Protein AF-A0A3D3ZUZ1-F1 (afdb_monomer_lite)

Foldseek 3Di:
DDDPPPDPPPPVLVVLQVVLVVLQVVVCQQCPHPHPDHDDPPDDDDPRVVVVVVSLLVSVVSCVVSVHDDPVVSVCVNPPPDPDDDPPPPPPPPPDPD

Sequence (98 aa):
MATNKNIPSNNPLLKRHKKVGKELQALLISLGYGTLFPPSKSSLSGKALARWELRKTRIVQQALELGMKVPQELVDQVNPPLEPNPPTNYVDDGKAPF

pLDDT: mean 77.05, std 13.99, range [43.16, 93.44]

Secondary structure (DSSP, 8-state):
-----------HHHHHHHHHHHHHHHHHHHHTTT-SSPPP-TT--THHHHHHHHHHHHHHHHHHHTT----HHHHHHHSPPPPP--------------

Radius of gyration: 23.3 Å; chains: 1; bounding box: 36×77×59 Å

Structure (mmCIF, N/CA/C/O backbone):
data_AF-A0A3D3ZUZ1-F1
#
_entry.id   AF-A0A3D3ZUZ1-F1
#
loop_
_atom_site.group_PDB
_atom_site.id
_atom_site.type_symbol
_atom_site.label_atom_id
_atom_site.label_alt_id
_atom_site.label_comp_id
_atom_site.label_asym_id
_atom_site.label_entity_id
_atom_site.label_seq_id
_atom_site.pdbx_PDB_ins_code
_atom_site.Cartn_x
_atom_site.Cartn_y
_atom_site.Cartn_z
_atom_site.occupancy
_atom_site.B_iso_or_equiv
_atom_site.auth_seq_id
_atom_site.auth_comp_id
_atom_site.auth_asym_id
_atom_site.auth_atom_id
_atom_site.pdbx_PDB_model_num
ATOM 1 N N . MET A 1 1 ? 10.596 -16.233 -38.266 1.00 43.16 1 MET A N 1
ATOM 2 C CA . MET A 1 1 ? 11.487 -16.213 -37.084 1.00 43.16 1 MET A CA 1
ATOM 3 C C . MET A 1 1 ? 10.709 -15.658 -35.898 1.00 43.16 1 MET A C 1
ATOM 5 O O . MET A 1 1 ? 10.352 -14.488 -35.919 1.00 43.16 1 MET A O 1
ATOM 9 N N . ALA A 1 2 ? 10.356 -16.495 -34.920 1.00 51.59 2 ALA A N 1
ATOM 10 C CA . ALA A 1 2 ? 9.637 -16.055 -33.726 1.00 51.59 2 ALA A CA 1
ATOM 11 C C . ALA A 1 2 ? 10.633 -15.412 -32.750 1.00 51.59 2 ALA A C 1
ATOM 13 O O . ALA A 1 2 ? 11.491 -16.096 -32.195 1.00 51.59 2 ALA A O 1
ATOM 14 N N . THR A 1 3 ? 10.559 -14.095 -32.560 1.00 56.75 3 THR A N 1
ATOM 15 C CA . THR A 1 3 ? 11.348 -13.419 -31.529 1.00 56.75 3 THR A CA 1
ATOM 16 C C . THR A 1 3 ? 10.772 -13.795 -30.169 1.00 56.75 3 THR A C 1
ATOM 18 O O . THR A 1 3 ? 9.626 -13.493 -29.842 1.00 56.75 3 THR A O 1
ATOM 21 N N . ASN A 1 4 ? 11.555 -14.532 -29.388 1.00 55.56 4 ASN A N 1
ATOM 22 C CA . ASN A 1 4 ? 11.184 -14.991 -28.060 1.00 55.56 4 ASN A CA 1
ATOM 23 C C . ASN A 1 4 ? 11.125 -13.768 -27.119 1.00 55.56 4 ASN A C 1
ATOM 25 O O . ASN A 1 4 ? 12.142 -13.317 -26.599 1.00 55.56 4 ASN A O 1
ATOM 29 N N . LYS A 1 5 ? 9.937 -13.165 -26.960 1.00 59.34 5 LYS A N 1
ATOM 30 C CA . LYS A 1 5 ? 9.706 -11.892 -26.236 1.00 59.34 5 LYS A CA 1
ATOM 31 C C . LYS A 1 5 ? 9.812 -12.003 -24.706 1.00 59.34 5 LYS A C 1
ATOM 33 O O . LYS A 1 5 ? 9.330 -11.127 -23.995 1.00 59.34 5 LYS A O 1
ATOM 38 N N . ASN A 1 6 ? 10.411 -13.070 -24.184 1.00 60.03 6 ASN A N 1
ATOM 39 C CA . ASN A 1 6 ? 10.434 -13.364 -22.753 1.00 60.03 6 ASN A CA 1
ATOM 40 C C . ASN A 1 6 ? 11.853 -13.328 -22.176 1.00 60.03 6 ASN A C 1
ATOM 42 O O . ASN A 1 6 ? 12.235 -14.187 -21.391 1.00 60.03 6 ASN A O 1
ATOM 46 N N . ILE A 1 7 ? 12.654 -12.339 -22.582 1.00 60.75 7 ILE A N 1
ATOM 47 C CA . ILE A 1 7 ? 13.917 -12.042 -21.904 1.00 60.75 7 ILE A CA 1
ATOM 48 C C . ILE A 1 7 ? 13.555 -11.188 -20.683 1.00 60.75 7 ILE A C 1
ATOM 50 O O . ILE A 1 7 ? 13.160 -10.027 -20.850 1.00 60.75 7 ILE A O 1
ATOM 54 N N . PRO A 1 8 ? 13.627 -11.723 -19.450 1.00 62.25 8 PRO A N 1
ATOM 55 C CA . PRO A 1 8 ? 13.399 -10.910 -18.273 1.00 62.25 8 PRO A CA 1
ATOM 56 C C . PRO A 1 8 ? 14.485 -9.838 -18.232 1.00 62.25 8 PRO A C 1
ATOM 58 O O . PRO A 1 8 ? 15.668 -10.133 -18.088 1.00 62.25 8 PRO A O 1
ATOM 61 N N . SER A 1 9 ? 14.073 -8.579 -18.367 1.00 60.44 9 SER A N 1
ATOM 62 C CA . SER A 1 9 ? 14.947 -7.436 -18.127 1.00 60.44 9 SER A CA 1
ATOM 63 C C . SER A 1 9 ? 15.674 -7.628 -16.789 1.00 60.44 9 SER A C 1
ATOM 65 O O . SER A 1 9 ? 15.041 -7.717 -15.732 1.00 60.44 9 SER A O 1
ATOM 67 N N . ASN A 1 10 ? 17.008 -7.717 -16.826 1.00 73.25 10 ASN A N 1
ATOM 68 C CA . ASN A 1 10 ? 17.826 -7.815 -15.617 1.00 73.25 10 ASN A CA 1
ATOM 69 C C . ASN A 1 10 ? 17.958 -6.461 -14.896 1.00 73.25 10 ASN A C 1
ATOM 71 O O . ASN A 1 10 ? 18.690 -6.351 -13.919 1.00 73.25 10 ASN A O 1
ATOM 75 N N . ASN A 1 11 ? 17.249 -5.425 -15.353 1.00 82.94 11 ASN A N 1
ATOM 76 C CA . ASN A 1 11 ? 17.317 -4.116 -14.732 1.00 82.94 11 ASN A CA 1
ATOM 77 C C . ASN A 1 11 ? 16.684 -4.175 -13.321 1.00 82.94 11 ASN A C 1
ATOM 79 O O . ASN A 1 11 ? 15.486 -4.468 -13.192 1.00 82.94 11 ASN A O 1
ATOM 83 N N . PRO A 1 12 ? 17.459 -3.892 -12.259 1.00 84.50 12 PRO A N 1
ATOM 84 C CA . PRO A 1 12 ? 16.980 -3.970 -10.882 1.00 84.50 12 PRO A CA 1
ATOM 85 C C . PRO A 1 12 ? 15.827 -2.996 -10.603 1.00 84.50 12 PRO A C 1
ATOM 87 O O . PRO A 1 12 ? 14.910 -3.341 -9.855 1.00 84.50 12 PRO A O 1
ATOM 90 N N . LEU A 1 13 ? 15.802 -1.828 -11.254 1.00 85.81 13 LEU A N 1
ATOM 91 C CA . LEU A 1 13 ? 14.718 -0.852 -11.112 1.00 85.81 13 LEU A CA 1
ATOM 92 C C . LEU A 1 13 ? 13.411 -1.374 -11.709 1.00 85.81 13 LEU A C 1
ATOM 94 O O . LEU A 1 13 ? 12.367 -1.276 -11.072 1.00 85.81 13 LEU A O 1
ATOM 98 N N . LEU A 1 14 ? 13.461 -2.013 -12.882 1.00 84.44 14 LEU A N 1
ATOM 99 C CA . LEU A 1 14 ? 12.273 -2.620 -13.493 1.00 84.44 14 LEU A CA 1
ATOM 100 C C . LEU A 1 14 ? 11.736 -3.788 -12.655 1.00 84.44 14 LEU A C 1
ATOM 102 O O . LEU A 1 14 ? 10.520 -3.953 -12.530 1.00 84.44 14 LEU A O 1
ATOM 106 N N . LYS A 1 15 ? 12.622 -4.579 -12.037 1.00 86.69 15 LYS A N 1
ATOM 107 C CA . LYS A 1 15 ? 12.230 -5.631 -11.086 1.00 86.69 15 LYS A CA 1
ATOM 108 C C . LYS A 1 15 ? 11.547 -5.038 -9.849 1.00 86.69 15 LYS A C 1
ATOM 110 O O . LYS A 1 15 ? 10.476 -5.516 -9.469 1.00 86.69 15 LYS A O 1
ATOM 115 N N . ARG A 1 16 ? 12.114 -3.974 -9.263 1.00 88.81 16 ARG A N 1
ATOM 116 C CA . ARG A 1 16 ? 11.520 -3.245 -8.127 1.00 88.81 16 ARG A CA 1
ATOM 117 C C . ARG A 1 16 ? 10.156 -2.662 -8.499 1.00 88.81 16 ARG A C 1
ATOM 119 O O . ARG A 1 16 ? 9.193 -2.900 -7.779 1.00 88.81 16 ARG A O 1
ATOM 126 N N . HIS A 1 17 ? 10.050 -2.005 -9.652 1.00 90.75 17 HIS A N 1
ATOM 127 C CA . HIS A 1 17 ? 8.806 -1.424 -10.155 1.00 90.75 17 HIS A CA 1
ATOM 128 C C . HIS A 1 17 ? 7.703 -2.476 -10.314 1.00 90.75 17 HIS A C 1
ATOM 130 O O . HIS A 1 17 ? 6.597 -2.304 -9.812 1.00 90.75 17 HIS A O 1
ATOM 136 N N . LYS A 1 18 ? 7.996 -3.618 -10.948 1.00 90.25 18 LYS A N 1
ATOM 137 C CA . LYS A 1 18 ? 7.015 -4.708 -11.082 1.00 90.25 18 LYS A CA 1
ATOM 138 C C . LYS A 1 18 ? 6.597 -5.290 -9.731 1.00 90.25 18 LYS A C 1
ATOM 140 O O . LYS A 1 18 ? 5.428 -5.622 -9.554 1.00 90.25 18 LYS A O 1
ATOM 145 N N . LYS A 1 19 ? 7.534 -5.432 -8.789 1.00 92.44 19 LYS A N 1
ATOM 146 C CA . LYS A 1 19 ? 7.247 -5.951 -7.446 1.00 92.44 19 LYS A CA 1
ATOM 147 C C . LYS A 1 19 ? 6.333 -5.005 -6.667 1.00 92.44 19 LYS A C 1
ATOM 149 O O . LYS A 1 19 ? 5.285 -5.441 -6.204 1.00 92.44 19 LYS A O 1
ATOM 154 N N . VAL A 1 20 ? 6.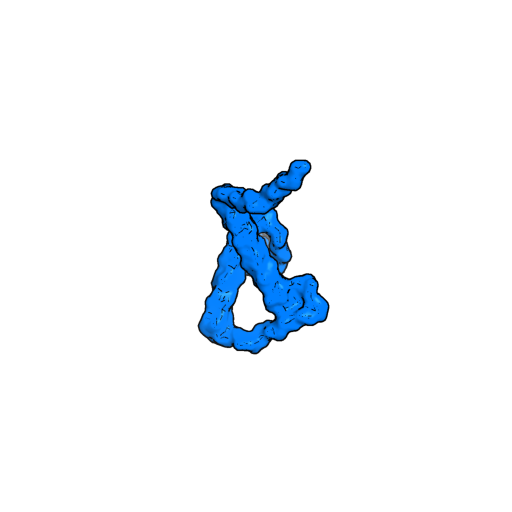704 -3.728 -6.572 1.00 92.81 20 VAL A N 1
ATOM 155 C CA . VAL A 1 20 ? 5.907 -2.713 -5.868 1.00 92.81 20 VAL A CA 1
ATOM 156 C C . VAL A 1 20 ? 4.541 -2.551 -6.532 1.00 92.81 20 VAL A C 1
ATOM 158 O O . VAL A 1 20 ? 3.539 -2.519 -5.830 1.00 92.81 20 VAL A O 1
ATOM 161 N N . GLY A 1 21 ? 4.468 -2.584 -7.867 1.00 91.69 21 GLY A N 1
ATOM 162 C CA . GLY A 1 21 ? 3.195 -2.533 -8.589 1.00 91.69 21 GLY A CA 1
ATOM 163 C C . GLY A 1 21 ? 2.253 -3.687 -8.230 1.00 91.69 21 GLY A C 1
ATOM 16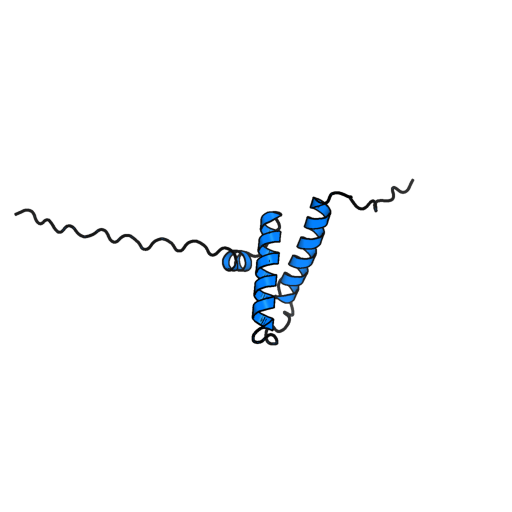4 O O . GLY A 1 21 ? 1.068 -3.462 -8.005 1.00 91.69 21 GLY A O 1
ATOM 165 N N . LYS A 1 22 ? 2.774 -4.915 -8.093 1.00 93.44 22 LYS A N 1
ATOM 166 C CA . LYS A 1 22 ? 1.980 -6.064 -7.621 1.00 93.44 22 LYS A CA 1
ATOM 167 C C . LYS A 1 22 ? 1.526 -5.903 -6.168 1.00 93.44 22 LYS A C 1
ATOM 169 O O . LYS A 1 22 ? 0.384 -6.227 -5.856 1.00 93.44 22 LYS A O 1
ATOM 174 N N . GLU A 1 23 ? 2.405 -5.423 -5.286 1.00 92.81 23 GLU A N 1
ATOM 175 C CA . GLU A 1 23 ? 2.066 -5.180 -3.876 1.00 92.81 23 GLU A CA 1
ATOM 176 C C . GLU A 1 23 ? 0.984 -4.098 -3.736 1.00 92.81 23 GLU A C 1
ATOM 178 O O . GLU A 1 23 ? 0.022 -4.293 -2.994 1.00 92.81 23 GLU A O 1
ATOM 183 N N . LEU A 1 24 ? 1.100 -3.005 -4.495 1.00 92.94 24 LEU A N 1
ATOM 184 C CA . LEU A 1 24 ? 0.113 -1.930 -4.538 1.00 92.94 24 LEU A CA 1
ATOM 185 C C . LEU A 1 24 ? -1.224 -2.423 -5.095 1.00 92.94 24 LEU A C 1
ATOM 187 O O . LEU A 1 24 ? -2.262 -2.170 -4.497 1.00 92.94 24 LEU A O 1
ATOM 191 N N . GLN A 1 25 ? -1.217 -3.164 -6.203 1.00 91.00 25 GLN A N 1
ATOM 192 C CA . GLN A 1 25 ? -2.446 -3.703 -6.784 1.00 91.00 25 GLN A CA 1
ATOM 193 C C . GLN A 1 25 ? -3.180 -4.619 -5.797 1.00 91.00 25 GLN A C 1
ATOM 195 O O . GLN A 1 25 ? -4.390 -4.492 -5.621 1.00 91.00 25 GLN A O 1
ATOM 200 N N . ALA A 1 26 ? -2.454 -5.510 -5.116 1.00 89.81 26 ALA A N 1
ATOM 201 C CA . ALA A 1 26 ? -3.039 -6.378 -4.099 1.00 89.81 26 ALA A CA 1
ATOM 202 C C . ALA A 1 26 ? -3.623 -5.574 -2.924 1.00 89.81 26 ALA A C 1
ATOM 204 O O . ALA A 1 26 ? -4.722 -5.881 -2.460 1.00 89.81 26 ALA A O 1
ATOM 205 N N . LEU A 1 27 ? -2.921 -4.526 -2.475 1.00 90.00 27 LEU A N 1
ATOM 206 C CA . LEU A 1 27 ? -3.408 -3.611 -1.443 1.00 90.00 27 LEU A CA 1
ATOM 207 C C . LEU A 1 27 ? -4.722 -2.941 -1.871 1.00 90.00 27 LEU A C 1
ATOM 209 O O . LEU A 1 27 ? -5.700 -2.986 -1.129 1.00 90.00 27 LEU A O 1
ATOM 213 N N . LEU A 1 28 ? -4.768 -2.377 -3.076 1.00 89.06 28 LEU A N 1
ATOM 214 C CA . LEU A 1 28 ? -5.954 -1.709 -3.610 1.00 89.06 28 LEU A CA 1
ATOM 215 C C . LEU A 1 28 ? -7.161 -2.651 -3.700 1.00 89.06 28 LEU A C 1
ATOM 217 O O . LEU A 1 28 ? -8.246 -2.294 -3.244 1.00 89.06 28 LEU A O 1
ATOM 221 N N . ILE A 1 29 ? -6.958 -3.876 -4.189 1.00 87.12 29 ILE A N 1
ATOM 222 C CA . ILE A 1 29 ? -8.008 -4.904 -4.238 1.00 87.12 29 ILE A CA 1
ATOM 223 C C . ILE A 1 29 ? -8.508 -5.228 -2.824 1.00 87.12 29 ILE A C 1
ATOM 225 O O . ILE A 1 29 ? -9.714 -5.258 -2.590 1.00 87.12 29 ILE A O 1
ATOM 229 N N . SER A 1 30 ? -7.596 -5.413 -1.861 1.00 84.94 30 SER A N 1
ATOM 230 C CA . SER A 1 30 ? -7.962 -5.689 -0.462 1.00 84.94 30 SER A CA 1
ATOM 231 C C . SER A 1 30 ? -8.710 -4.544 0.223 1.00 84.94 30 SER A C 1
ATOM 233 O O . SER A 1 30 ? -9.414 -4.767 1.201 1.00 84.94 30 SER A O 1
ATOM 235 N N . LEU A 1 31 ? -8.571 -3.320 -0.284 1.00 84.69 31 LEU A N 1
ATOM 236 C CA . LEU A 1 31 ? -9.296 -2.146 0.197 1.00 84.69 31 LEU A CA 1
ATOM 237 C C . LEU A 1 31 ? -10.655 -1.966 -0.490 1.00 84.69 31 LEU A C 1
ATOM 239 O O . LEU A 1 31 ? -11.469 -1.177 -0.007 1.00 84.69 31 LEU A O 1
ATOM 243 N N . GLY A 1 32 ? -10.902 -2.705 -1.575 1.00 85.44 32 GLY A N 1
ATOM 244 C CA . GLY A 1 32 ? -12.124 -2.630 -2.365 1.00 85.44 32 GLY A CA 1
ATOM 245 C C . GLY A 1 32 ? -12.044 -1.710 -3.586 1.00 85.44 32 GLY A C 1
ATOM 246 O O . GLY A 1 32 ? -13.060 -1.501 -4.241 1.00 85.44 32 GLY A O 1
ATOM 247 N N . TYR A 1 33 ? -10.872 -1.171 -3.937 1.00 84.69 33 TYR A N 1
ATOM 248 C CA . TYR A 1 33 ? -10.748 -0.348 -5.142 1.00 84.69 33 TYR A CA 1
ATOM 249 C C . TYR A 1 33 ? -10.893 -1.214 -6.401 1.00 84.69 33 TYR A C 1
ATOM 251 O O . TYR A 1 33 ? -10.201 -2.220 -6.563 1.00 84.69 33 TYR A O 1
ATOM 259 N N . GLY A 1 34 ? -11.781 -0.800 -7.310 1.00 79.38 34 GLY A N 1
ATOM 260 C CA . GLY A 1 34 ? -11.992 -1.461 -8.603 1.00 79.38 34 GLY A CA 1
ATOM 261 C C . GLY A 1 34 ? -12.767 -2.783 -8.544 1.00 79.38 34 GLY A C 1
ATOM 262 O O . GLY A 1 34 ? -12.813 -3.488 -9.548 1.00 79.38 34 GLY A O 1
ATOM 263 N N . THR A 1 35 ? -13.379 -3.125 -7.405 1.00 79.88 35 THR A N 1
ATOM 264 C CA . THR A 1 35 ? -14.293 -4.273 -7.271 1.00 79.88 35 THR A CA 1
ATOM 265 C C . THR A 1 35 ? -15.710 -3.798 -6.948 1.00 79.88 35 THR A C 1
ATOM 267 O O . THR A 1 35 ? -15.893 -2.863 -6.174 1.00 79.88 35 THR A O 1
ATOM 270 N N . LEU A 1 36 ? -16.718 -4.462 -7.523 1.00 77.94 36 LEU A N 1
ATOM 271 C CA . LEU A 1 36 ? -18.134 -4.258 -7.175 1.00 77.94 36 LEU A CA 1
ATOM 272 C C . LEU A 1 36 ? -18.489 -4.853 -5.803 1.00 77.94 36 LEU A C 1
ATOM 274 O O . LEU A 1 36 ? -19.490 -4.475 -5.202 1.00 77.94 36 LEU A O 1
ATOM 278 N N . PHE A 1 37 ? -17.659 -5.773 -5.307 1.00 77.44 37 PHE A N 1
ATOM 279 C CA . PHE A 1 37 ? -17.843 -6.468 -4.038 1.00 77.44 37 PHE A CA 1
ATOM 280 C C . PHE A 1 37 ? -16.587 -6.266 -3.187 1.00 77.44 37 PHE A C 1
ATOM 282 O O . PHE A 1 37 ? -15.619 -7.025 -3.322 1.00 77.44 37 PHE A O 1
ATOM 289 N N . PRO A 1 38 ? -16.533 -5.203 -2.367 1.00 72.25 38 PRO A N 1
ATOM 290 C CA . PRO A 1 38 ? -15.379 -4.953 -1.522 1.00 72.25 38 PRO A CA 1
ATOM 291 C C . PRO A 1 38 ? -15.254 -6.060 -0.463 1.00 72.25 38 PRO A C 1
ATOM 293 O O . PRO A 1 38 ? -16.260 -6.461 0.131 1.00 72.25 38 PRO A O 1
ATOM 296 N N . PRO A 1 39 ? -14.038 -6.568 -0.198 1.00 70.69 39 PRO A N 1
ATOM 297 C CA . PRO A 1 39 ? -13.834 -7.514 0.889 1.00 70.69 39 PRO A CA 1
ATOM 298 C C . PRO A 1 39 ? -14.174 -6.842 2.228 1.00 70.69 39 PRO A C 1
ATOM 300 O O . PRO A 1 39 ? -13.828 -5.683 2.466 1.00 70.69 39 PRO A O 1
ATOM 303 N N . SER A 1 40 ? -14.871 -7.568 3.107 1.00 64.38 40 SER A N 1
ATOM 304 C CA . SER A 1 40 ? -15.256 -7.050 4.422 1.00 64.38 40 SER A CA 1
ATOM 305 C C . SER A 1 40 ? -14.013 -6.671 5.236 1.00 64.38 40 SER A C 1
ATOM 307 O O . SER A 1 40 ? -13.149 -7.508 5.501 1.00 64.38 40 SER A O 1
ATOM 309 N N . LYS A 1 41 ? -13.921 -5.399 5.641 1.00 60.12 41 LYS A N 1
ATOM 310 C CA . LYS A 1 41 ? -12.756 -4.820 6.338 1.00 60.12 41 LYS A CA 1
ATOM 311 C C . LYS A 1 41 ? -12.627 -5.257 7.809 1.00 60.12 41 LYS A C 1
ATOM 313 O O . LYS A 1 41 ? -11.682 -4.862 8.482 1.00 60.12 41 LYS A O 1
ATOM 318 N N . SER A 1 42 ? -13.557 -6.053 8.337 1.00 55.53 42 SER A N 1
ATOM 319 C CA . SER A 1 42 ? -13.823 -6.120 9.782 1.00 55.53 42 SER A CA 1
ATOM 320 C C . SER A 1 42 ? -13.092 -7.207 10.586 1.00 55.53 42 SER A C 1
ATOM 322 O O . SER A 1 42 ? -13.405 -7.390 11.757 1.00 55.53 42 SER A O 1
ATOM 324 N N . SER A 1 43 ? -12.107 -7.924 10.031 1.00 61.97 43 SER A N 1
ATOM 325 C CA . SER A 1 43 ? -11.508 -9.074 10.742 1.00 61.97 43 SER A CA 1
ATOM 326 C C . SER A 1 43 ? -10.187 -8.796 11.481 1.00 61.97 43 SER A C 1
ATOM 328 O O . SER A 1 43 ? -9.729 -9.662 12.230 1.00 61.97 43 SER A O 1
ATOM 330 N N . LEU A 1 44 ? -9.526 -7.652 11.276 1.00 69.81 44 LEU A N 1
ATOM 331 C CA . LEU A 1 44 ? -8.198 -7.399 11.853 1.00 69.81 44 LEU A CA 1
ATOM 332 C C . LEU A 1 44 ? -8.303 -6.565 13.134 1.00 69.81 44 LEU A C 1
ATOM 334 O O . LEU A 1 44 ? -8.672 -5.397 13.088 1.00 69.81 44 LEU A O 1
ATOM 338 N N . SER A 1 45 ? -7.928 -7.153 14.273 1.00 78.19 45 SER A N 1
ATOM 339 C CA . SER A 1 45 ? -7.909 -6.479 15.579 1.00 78.19 45 SER A CA 1
ATOM 340 C C . SER A 1 45 ? -6.506 -6.457 16.206 1.00 78.19 45 SER A C 1
ATOM 342 O O . SER A 1 45 ? -5.663 -7.330 15.961 1.00 78.19 45 SER A O 1
ATOM 344 N N . GLY A 1 46 ? -6.242 -5.422 17.007 1.00 82.19 46 GLY A N 1
ATOM 345 C CA . GLY A 1 46 ? -5.036 -5.271 17.823 1.00 82.19 46 GLY A CA 1
ATOM 346 C C . GLY A 1 46 ? -3.733 -5.220 17.017 1.00 82.19 46 GLY A C 1
ATOM 347 O O . GLY A 1 46 ? -3.584 -4.458 16.063 1.00 82.19 46 GLY A O 1
ATOM 348 N N . LYS A 1 47 ? -2.757 -6.057 17.393 1.00 83.75 47 LYS A N 1
ATOM 349 C CA . LYS A 1 47 ? -1.410 -6.078 16.782 1.00 83.75 47 LYS A CA 1
ATOM 350 C C . LYS A 1 47 ? -1.425 -6.418 15.287 1.00 83.75 47 LYS A C 1
ATOM 352 O O . LYS A 1 47 ? -0.506 -6.038 14.563 1.00 83.75 47 LYS A O 1
ATOM 357 N N . ALA A 1 48 ? -2.431 -7.158 14.821 1.00 83.06 48 ALA A N 1
ATOM 358 C CA . ALA A 1 48 ? -2.557 -7.505 13.409 1.00 83.06 48 ALA A CA 1
ATOM 359 C C . ALA A 1 48 ? -2.919 -6.279 12.559 1.00 83.06 48 ALA A C 1
ATOM 361 O O . ALA A 1 48 ? -2.336 -6.099 11.492 1.00 83.06 48 ALA A O 1
ATOM 362 N N . LEU A 1 49 ? -3.792 -5.411 13.080 1.00 83.50 49 LEU A N 1
ATOM 363 C CA . LEU A 1 49 ? -4.158 -4.150 12.441 1.00 83.50 49 LEU A CA 1
ATOM 364 C C . LEU A 1 49 ? -2.950 -3.211 12.348 1.00 83.50 49 LEU A C 1
ATOM 366 O O . LEU A 1 49 ? -2.629 -2.740 11.265 1.00 83.50 49 LEU A O 1
ATOM 370 N N . ALA A 1 50 ? -2.203 -3.035 13.443 1.00 84.75 50 ALA A N 1
ATOM 371 C CA . ALA A 1 50 ? -1.013 -2.178 13.452 1.00 84.75 50 ALA A CA 1
ATOM 372 C C . ALA A 1 50 ? 0.053 -2.622 12.428 1.00 84.75 50 ALA A C 1
ATOM 374 O O . ALA A 1 50 ? 0.624 -1.803 11.710 1.00 84.75 50 ALA A O 1
ATOM 375 N N . ARG A 1 51 ? 0.302 -3.935 12.307 1.00 87.00 51 ARG A N 1
ATOM 376 C CA . ARG A 1 51 ? 1.222 -4.473 11.286 1.00 87.00 51 ARG A CA 1
ATOM 377 C C . ARG A 1 51 ? 0.712 -4.253 9.867 1.00 87.00 51 ARG A C 1
ATOM 379 O O . ARG A 1 51 ? 1.509 -4.025 8.958 1.00 87.00 51 ARG A O 1
ATOM 386 N N . TRP A 1 52 ? -0.596 -4.367 9.672 1.00 86.62 52 TRP A N 1
ATOM 387 C CA . TRP A 1 52 ? -1.219 -4.140 8.378 1.00 86.62 52 TRP A CA 1
ATOM 388 C C . TRP A 1 52 ? -1.124 -2.667 7.963 1.00 86.62 52 TRP A C 1
ATOM 390 O O . TRP A 1 52 ? -0.705 -2.391 6.841 1.00 86.62 52 TRP A O 1
ATOM 400 N N . GLU A 1 53 ? -1.384 -1.739 8.885 1.00 87.00 53 GLU A N 1
ATOM 401 C CA . GLU A 1 53 ? -1.219 -0.294 8.688 1.00 87.00 53 GLU A CA 1
ATOM 402 C C . GLU A 1 53 ? 0.221 0.069 8.301 1.00 87.00 53 GLU A C 1
ATOM 404 O O . GLU A 1 53 ? 0.448 0.695 7.268 1.00 87.00 53 GLU A O 1
ATOM 409 N N . LEU A 1 54 ? 1.222 -0.433 9.037 1.00 89.19 54 LEU A N 1
ATOM 410 C CA . LEU A 1 54 ? 2.636 -0.224 8.693 1.00 89.19 54 LEU A CA 1
ATOM 411 C C . LEU A 1 54 ? 2.977 -0.738 7.288 1.00 89.19 54 LEU A C 1
ATOM 413 O O . LEU A 1 54 ? 3.707 -0.092 6.531 1.00 89.19 54 LEU A O 1
ATOM 417 N N . ARG A 1 55 ? 2.443 -1.909 6.918 1.00 89.62 55 ARG A N 1
ATOM 418 C CA . ARG A 1 55 ? 2.647 -2.482 5.584 1.00 89.62 55 ARG A CA 1
ATOM 419 C C . ARG A 1 55 ? 1.994 -1.623 4.501 1.00 89.62 55 ARG A C 1
ATOM 421 O O . ARG A 1 55 ? 2.625 -1.414 3.465 1.00 89.62 55 ARG A O 1
ATOM 428 N N . LYS A 1 56 ? 0.771 -1.136 4.732 1.00 90.62 56 LYS A N 1
ATOM 429 C CA . LYS A 1 56 ? 0.045 -0.228 3.833 1.00 90.62 56 LYS A CA 1
ATOM 430 C C . LYS A 1 56 ? 0.873 1.031 3.574 1.00 90.62 56 LYS A C 1
ATOM 432 O O . LYS A 1 56 ? 1.194 1.303 2.419 1.00 90.62 56 LYS A O 1
ATOM 437 N N . THR A 1 57 ? 1.310 1.715 4.632 1.00 90.75 57 THR A N 1
ATOM 438 C CA . THR A 1 57 ? 2.136 2.930 4.549 1.00 90.75 57 THR A CA 1
ATOM 439 C C . THR A 1 57 ? 3.417 2.694 3.754 1.00 90.75 57 THR A C 1
ATOM 441 O O . THR A 1 57 ? 3.710 3.438 2.821 1.00 90.75 57 THR A O 1
ATOM 444 N N . ARG A 1 58 ? 4.143 1.602 4.039 1.00 92.94 58 ARG A N 1
ATOM 445 C CA . ARG A 1 58 ? 5.377 1.254 3.316 1.00 92.94 58 ARG A CA 1
ATOM 446 C C . ARG A 1 58 ? 5.147 1.077 1.813 1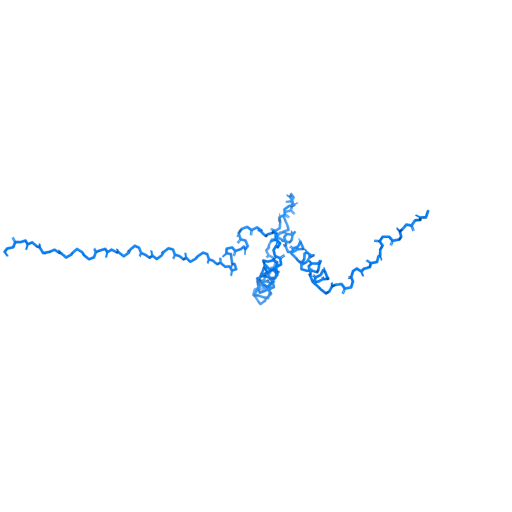.00 92.94 58 ARG A C 1
ATOM 448 O O . ARG A 1 58 ? 5.948 1.545 1.010 1.00 92.94 58 ARG A O 1
ATOM 455 N N . ILE A 1 59 ? 4.089 0.361 1.428 1.00 92.06 59 ILE A N 1
ATOM 456 C CA . ILE A 1 59 ? 3.777 0.099 0.013 1.00 92.06 59 ILE A CA 1
ATOM 457 C C . ILE A 1 59 ? 3.422 1.404 -0.702 1.00 92.06 59 ILE A C 1
ATOM 459 O O . ILE A 1 59 ? 3.909 1.639 -1.805 1.00 92.06 59 ILE A O 1
ATOM 463 N N . VAL A 1 60 ? 2.616 2.257 -0.067 1.00 91.94 60 VAL A N 1
ATOM 464 C CA . VAL A 1 60 ? 2.221 3.557 -0.623 1.00 91.94 60 VAL A CA 1
ATOM 465 C C . VAL A 1 60 ? 3.438 4.464 -0.816 1.00 91.94 60 VAL A C 1
ATOM 467 O O . VAL A 1 60 ? 3.615 4.991 -1.909 1.00 91.94 60 VAL A O 1
ATOM 470 N N . GLN A 1 61 ? 4.330 4.574 0.174 1.00 91.38 61 GLN A N 1
ATOM 471 C CA . GLN A 1 61 ? 5.574 5.347 0.038 1.00 91.38 61 GLN A CA 1
ATOM 472 C C . GLN A 1 61 ? 6.430 4.849 -1.133 1.00 91.38 61 GLN A C 1
ATOM 474 O O . GLN A 1 61 ? 6.829 5.632 -1.990 1.00 91.38 61 GLN A O 1
ATOM 479 N N . GLN A 1 62 ? 6.646 3.534 -1.233 1.00 91.56 62 GLN A N 1
ATOM 480 C CA . GLN A 1 62 ? 7.428 2.948 -2.327 1.00 91.56 62 GLN A CA 1
ATOM 481 C C . GLN A 1 62 ? 6.782 3.154 -3.702 1.00 91.56 62 GLN A C 1
ATOM 483 O O . GLN A 1 62 ? 7.490 3.278 -4.700 1.00 91.56 62 GLN A O 1
ATOM 488 N N . ALA A 1 63 ? 5.452 3.154 -3.773 1.00 91.69 63 ALA A N 1
ATOM 489 C CA . ALA A 1 63 ? 4.720 3.430 -5.001 1.00 91.69 63 ALA A CA 1
ATOM 490 C C . ALA A 1 63 ? 4.867 4.898 -5.429 1.00 91.69 63 ALA A C 1
ATOM 492 O O . ALA A 1 63 ? 5.100 5.157 -6.610 1.00 91.69 63 ALA A O 1
ATOM 493 N N . LEU A 1 64 ? 4.796 5.832 -4.474 1.00 90.56 64 LEU A N 1
ATOM 494 C CA . LEU A 1 64 ? 5.009 7.263 -4.706 1.00 90.56 64 LEU A CA 1
ATOM 495 C C . LEU A 1 64 ? 6.441 7.558 -5.170 1.00 90.56 64 LEU A C 1
ATOM 497 O O . LEU A 1 64 ? 6.617 8.241 -6.175 1.00 90.56 64 LEU A O 1
ATOM 501 N N . GLU A 1 65 ? 7.454 6.973 -4.521 1.00 90.06 65 GLU A N 1
ATOM 502 C CA . GLU A 1 65 ? 8.866 7.080 -4.938 1.00 90.06 65 GLU A CA 1
ATOM 503 C C . GLU A 1 65 ? 9.094 6.637 -6.391 1.00 90.06 65 GLU A C 1
ATOM 505 O O . GLU A 1 65 ? 9.964 7.158 -7.084 1.00 90.06 65 GLU A O 1
ATOM 510 N N . LEU A 1 66 ? 8.329 5.645 -6.850 1.00 90.38 66 LEU A N 1
ATOM 511 C CA . LEU A 1 66 ? 8.432 5.083 -8.196 1.00 90.38 66 LEU A CA 1
ATOM 512 C C . LEU A 1 66 ? 7.502 5.768 -9.210 1.00 90.38 66 LEU A C 1
ATOM 514 O O . LEU A 1 66 ? 7.432 5.315 -10.352 1.00 90.38 66 LEU A O 1
ATOM 518 N N . GLY A 1 67 ? 6.790 6.829 -8.815 1.00 86.75 67 GLY A N 1
ATOM 519 C CA . GLY A 1 67 ? 5.886 7.580 -9.689 1.00 86.75 67 GLY A CA 1
ATOM 520 C C . GLY A 1 67 ? 4.634 6.803 -10.112 1.00 86.75 67 GLY A C 1
ATOM 521 O O . GLY A 1 67 ? 4.071 7.064 -11.176 1.00 86.75 67 GLY A O 1
ATOM 522 N N . MET A 1 68 ? 4.200 5.816 -9.322 1.00 90.19 68 MET A N 1
ATOM 523 C CA . MET A 1 68 ? 2.981 5.057 -9.611 1.00 90.19 68 MET A CA 1
ATOM 524 C C . MET A 1 68 ? 1.728 5.856 -9.245 1.00 90.19 68 MET A C 1
ATOM 526 O O . MET A 1 68 ? 1.721 6.648 -8.306 1.00 90.19 68 MET A O 1
ATOM 530 N N . LYS A 1 69 ? 0.625 5.594 -9.954 1.00 87.38 69 LYS A N 1
ATOM 531 C CA . LYS A 1 69 ? -0.683 6.172 -9.624 1.00 87.38 69 LYS A CA 1
ATOM 532 C C . LYS A 1 69 ? -1.244 5.505 -8.366 1.00 87.38 69 LYS A C 1
ATOM 534 O O . LYS A 1 69 ? -1.528 4.308 -8.381 1.00 87.38 69 LYS A O 1
ATOM 539 N N . VAL A 1 70 ? -1.424 6.286 -7.306 1.00 88.88 70 VAL A N 1
ATOM 540 C CA . VAL A 1 70 ? -2.016 5.870 -6.027 1.00 88.88 70 VAL A CA 1
ATOM 541 C C . VAL A 1 70 ? -3.265 6.729 -5.770 1.00 88.88 70 VAL A C 1
ATOM 543 O O . VAL A 1 70 ? -3.227 7.920 -6.074 1.00 88.88 70 VAL A O 1
ATOM 546 N N . PRO A 1 71 ? -4.376 6.173 -5.248 1.00 88.81 71 PRO A N 1
ATOM 547 C CA . PRO A 1 71 ? -5.537 6.964 -4.835 1.00 88.81 71 PRO A CA 1
ATOM 548 C C . PRO A 1 71 ? -5.169 8.054 -3.826 1.00 88.81 71 PRO A C 1
ATOM 550 O O . PRO A 1 71 ? -4.446 7.775 -2.869 1.00 88.81 71 PRO A O 1
ATOM 553 N N . GLN A 1 72 ? -5.712 9.260 -4.009 1.00 84.56 72 GLN A N 1
ATOM 554 C CA . GLN A 1 72 ? -5.384 10.427 -3.182 1.00 84.56 72 GLN A CA 1
ATOM 555 C C . GLN A 1 72 ? -5.633 10.177 -1.687 1.00 84.56 72 GLN A C 1
ATOM 557 O O . GLN A 1 72 ? -4.782 10.495 -0.870 1.00 84.56 72 GLN A O 1
ATOM 562 N N . GLU A 1 73 ? -6.712 9.473 -1.337 1.00 85.56 73 GLU A N 1
ATOM 563 C CA . GLU A 1 73 ? -7.033 9.100 0.051 1.00 85.56 73 GLU A CA 1
ATOM 564 C C . GLU A 1 73 ? -5.897 8.339 0.759 1.00 85.56 73 GLU A C 1
ATOM 566 O O . GLU A 1 73 ? -5.699 8.479 1.964 1.00 85.56 73 GLU A O 1
ATOM 571 N N . LEU A 1 74 ? -5.151 7.505 0.023 1.00 85.94 74 LEU A N 1
ATOM 572 C CA . LEU A 1 74 ? -3.998 6.780 0.564 1.00 85.94 74 LEU A CA 1
ATOM 573 C C . LEU A 1 74 ? -2.755 7.664 0.634 1.00 85.94 74 LEU A C 1
ATOM 575 O O . LEU A 1 74 ? -1.916 7.451 1.505 1.00 85.94 74 LEU A O 1
ATOM 579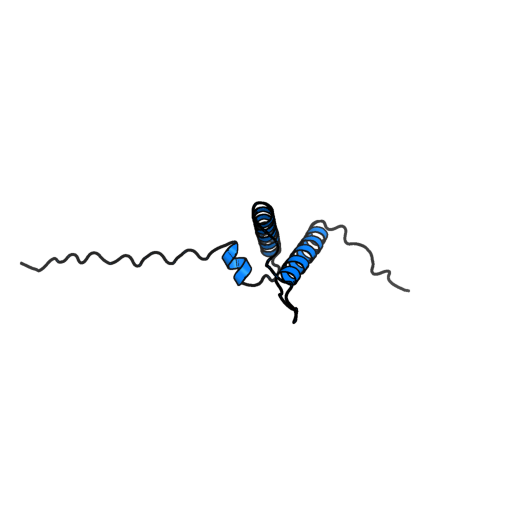 N N . VAL A 1 75 ? -2.637 8.636 -0.269 1.00 85.88 75 VAL A N 1
ATOM 580 C CA . VAL A 1 75 ? -1.567 9.636 -0.234 1.00 85.88 75 VAL A CA 1
ATOM 581 C C . VAL A 1 75 ? -1.722 10.507 1.006 1.00 85.88 75 VAL A C 1
ATOM 583 O O . VAL A 1 75 ? -0.768 10.625 1.767 1.00 85.88 75 VAL A O 1
ATOM 586 N N . ASP A 1 76 ? -2.927 11.006 1.270 1.00 84.19 76 ASP A N 1
ATOM 587 C CA . ASP A 1 76 ? -3.217 11.881 2.410 1.00 84.19 76 ASP A CA 1
ATOM 588 C C . ASP A 1 76 ? -2.999 11.166 3.756 1.00 84.19 76 ASP A C 1
ATOM 590 O O . ASP A 1 76 ? -2.561 11.773 4.727 1.00 84.19 76 ASP A O 1
ATOM 594 N N . GLN A 1 77 ? -3.230 9.848 3.823 1.00 80.62 77 GLN A N 1
ATOM 595 C CA . GLN A 1 77 ? -2.939 9.046 5.023 1.00 80.62 77 GLN A CA 1
ATOM 596 C C . GLN A 1 77 ? -1.440 8.921 5.327 1.00 80.62 77 GLN A C 1
ATOM 598 O O . GLN A 1 77 ? -1.058 8.706 6.476 1.00 80.62 77 GLN A O 1
ATOM 603 N N . VAL A 1 78 ? -0.594 8.978 4.299 1.00 78.06 78 VAL A N 1
ATOM 604 C CA . VAL A 1 78 ? 0.854 8.757 4.416 1.00 78.06 78 VAL A CA 1
ATOM 605 C C . VAL A 1 78 ? 1.627 10.069 4.461 1.00 78.06 78 VAL A C 1
ATOM 607 O O . VAL A 1 78 ? 2.669 10.145 5.109 1.00 78.06 78 VAL A O 1
ATOM 610 N N . ASN A 1 79 ? 1.121 11.085 3.776 1.00 72.50 79 ASN A N 1
ATOM 611 C CA . ASN A 1 79 ? 1.664 12.427 3.723 1.00 72.50 79 ASN A CA 1
ATOM 612 C C . ASN A 1 79 ? 0.504 13.415 3.901 1.00 72.50 79 ASN A C 1
ATOM 614 O O . ASN A 1 79 ? 0.007 13.946 2.903 1.00 72.50 79 ASN A O 1
ATOM 618 N N . PRO A 1 80 ? 0.023 13.605 5.142 1.00 68.06 80 PRO A N 1
ATOM 619 C CA . PRO A 1 80 ? -1.083 14.511 5.392 1.00 68.06 80 PRO A CA 1
ATOM 620 C C . PRO A 1 80 ? -0.703 15.911 4.904 1.00 68.06 80 PRO 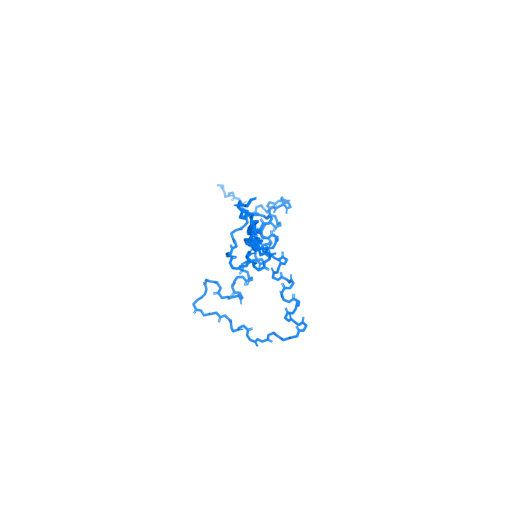A C 1
ATOM 622 O O . PRO A 1 80 ? 0.432 16.347 5.132 1.00 68.06 80 PRO A O 1
ATOM 625 N N . PRO A 1 81 ? -1.612 16.617 4.210 1.00 61.47 81 PRO A N 1
ATOM 626 C CA . PRO A 1 81 ? -1.370 18.007 3.866 1.00 61.47 81 PRO A CA 1
ATOM 627 C C . PRO A 1 81 ? -1.083 18.775 5.158 1.00 61.47 81 PRO A C 1
ATOM 629 O O . PRO A 1 81 ? -1.778 18.591 6.157 1.00 61.47 81 PRO A O 1
ATOM 632 N N . LEU A 1 82 ? -0.029 19.597 5.145 1.00 65.12 82 LEU A N 1
ATOM 633 C CA . LEU A 1 82 ? 0.273 20.495 6.257 1.00 65.12 82 LEU A CA 1
ATOM 634 C C . LEU A 1 82 ? -0.995 21.297 6.545 1.00 65.12 82 LEU A C 1
ATOM 636 O O . LEU A 1 82 ? -1.535 21.921 5.625 1.00 65.12 82 LEU A O 1
ATOM 640 N N . GLU A 1 83 ? -1.492 21.234 7.783 1.00 67.81 83 GLU A N 1
ATOM 641 C CA . GLU A 1 83 ? -2.651 22.037 8.155 1.00 67.81 83 GLU A CA 1
ATOM 642 C C . GLU A 1 83 ? -2.347 23.498 7.810 1.00 67.81 83 GLU A C 1
ATOM 644 O O . GLU A 1 83 ? -1.228 23.964 8.063 1.00 67.81 83 GLU A O 1
ATOM 649 N N . PRO A 1 84 ? -3.288 24.219 7.174 1.00 62.25 84 PRO A N 1
ATOM 650 C CA . PRO A 1 84 ? -3.089 25.632 6.929 1.00 62.25 84 PRO A CA 1
ATOM 651 C C . PRO A 1 84 ? -2.822 26.280 8.285 1.00 62.25 84 PRO A C 1
ATOM 653 O O . PRO A 1 84 ? -3.633 26.140 9.201 1.00 62.25 84 PRO A O 1
ATOM 656 N N . ASN A 1 85 ? -1.659 26.931 8.415 1.00 58.97 85 ASN A N 1
ATOM 657 C CA . ASN A 1 85 ? -1.301 27.665 9.625 1.00 58.97 85 ASN A CA 1
ATOM 658 C C . ASN A 1 85 ? -2.523 28.475 10.078 1.00 58.97 85 ASN A C 1
ATOM 660 O O . ASN A 1 85 ? -3.160 29.103 9.220 1.00 58.97 85 ASN A O 1
ATOM 664 N N . PRO A 1 86 ? -2.870 28.457 11.380 1.00 60.94 86 PRO A N 1
ATOM 665 C CA . PRO A 1 86 ? -3.997 29.234 11.865 1.00 60.94 86 PRO A CA 1
ATOM 666 C C . PRO A 1 86 ? -3.813 30.675 11.383 1.00 60.94 86 PRO A C 1
ATOM 668 O O . PRO A 1 86 ? -2.679 31.168 11.416 1.00 60.94 86 PRO A O 1
ATOM 671 N N . PRO A 1 87 ? -4.873 31.339 10.885 1.00 60.41 87 PRO A N 1
ATOM 672 C CA . PRO A 1 87 ? -4.763 32.729 10.487 1.00 60.41 87 PRO A CA 1
ATOM 673 C C . PRO A 1 87 ? -4.196 33.479 11.686 1.00 60.41 87 PRO A C 1
ATOM 675 O O . PRO A 1 87 ? -4.783 33.458 12.769 1.00 60.41 87 PRO A O 1
ATOM 678 N N . THR A 1 88 ? -3.011 34.065 11.516 1.00 58.31 88 THR A N 1
ATOM 679 C CA . THR A 1 88 ? -2.436 34.973 12.497 1.00 58.31 88 THR A CA 1
ATOM 680 C C . THR A 1 88 ? -3.447 36.098 12.633 1.00 58.31 88 THR A C 1
ATOM 682 O O . THR A 1 88 ? -3.509 36.978 11.777 1.00 58.31 88 THR A O 1
ATOM 685 N N . ASN A 1 89 ? -4.311 36.018 13.647 1.00 55.53 89 ASN A N 1
ATOM 686 C CA . ASN A 1 89 ? -5.165 37.126 14.029 1.00 55.53 89 ASN A CA 1
ATOM 687 C C . ASN A 1 89 ? -4.210 38.290 14.263 1.00 55.53 89 ASN A C 1
ATOM 689 O O . ASN A 1 89 ? -3.394 38.245 15.186 1.00 55.53 89 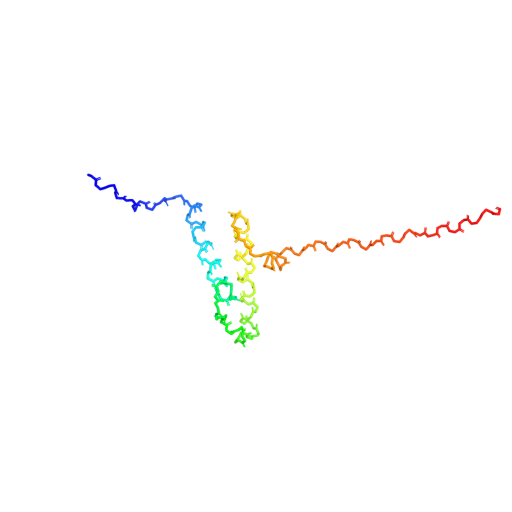ASN A O 1
ATOM 693 N N . TYR A 1 90 ? -4.247 39.268 13.359 1.00 51.56 90 TYR A N 1
ATOM 694 C CA . TYR A 1 90 ? -3.586 40.542 13.558 1.00 51.56 90 TYR A CA 1
ATOM 695 C C . TYR A 1 90 ? -4.030 41.032 14.930 1.00 51.56 90 TYR A C 1
ATOM 697 O O . TYR A 1 90 ? -5.225 41.179 15.185 1.00 51.56 90 TYR A O 1
ATOM 705 N N . VAL A 1 91 ? -3.063 41.180 15.831 1.00 53.28 91 VAL A N 1
ATOM 706 C CA . VAL A 1 91 ? -3.279 41.866 17.094 1.00 53.28 91 VAL A CA 1
ATOM 707 C C . VAL A 1 91 ? -3.769 43.253 16.704 1.00 53.28 91 VAL A C 1
ATOM 709 O O . VAL A 1 91 ? -3.077 43.987 16.001 1.00 53.28 91 VAL A O 1
ATOM 712 N N . ASP A 1 92 ? -5.015 43.537 17.061 1.00 55.12 92 ASP A N 1
ATOM 713 C CA . ASP A 1 92 ? -5.612 44.859 17.016 1.00 55.12 92 ASP A CA 1
ATOM 714 C C . ASP A 1 92 ? -4.785 45.747 17.949 1.00 55.12 92 ASP A C 1
ATOM 716 O O . ASP A 1 92 ? -5.025 45.810 19.157 1.00 55.12 92 ASP A O 1
ATOM 720 N N . ASP A 1 93 ? -3.730 46.360 17.408 1.00 57.34 93 ASP A N 1
ATOM 721 C CA . ASP A 1 93 ? -3.032 47.463 18.052 1.00 57.34 93 ASP A CA 1
ATOM 722 C C . ASP A 1 93 ? -4.007 48.642 18.062 1.00 57.34 93 ASP A C 1
ATOM 724 O O . ASP A 1 93 ? -3.935 49.549 17.231 1.00 57.34 93 ASP A O 1
ATOM 728 N N . GLY A 1 94 ? -4.943 48.597 19.014 1.00 58.12 94 GLY A N 1
ATOM 729 C CA . GLY A 1 94 ? -5.909 49.632 19.353 1.00 58.12 94 GLY A CA 1
ATOM 730 C C . GLY A 1 94 ? -5.223 50.901 19.856 1.00 58.12 94 GLY A C 1
ATOM 731 O O . GLY A 1 94 ? -5.440 51.354 20.980 1.00 58.12 94 GLY A O 1
ATOM 732 N N . LYS A 1 95 ? -4.378 51.504 19.019 1.00 55.19 95 LYS A N 1
ATOM 733 C CA . LYS A 1 95 ? -3.843 52.844 19.197 1.00 55.19 95 LYS A CA 1
ATOM 734 C C . LYS A 1 95 ? -4.914 53.826 18.728 1.00 55.19 95 LYS A C 1
ATOM 736 O O . LYS A 1 95 ? -4.874 54.334 17.611 1.00 55.19 95 LYS A O 1
ATOM 741 N N . ALA A 1 96 ? -5.888 54.094 19.595 1.00 58.03 96 ALA A N 1
ATOM 742 C CA . ALA A 1 96 ? -6.695 55.301 19.466 1.00 58.03 96 ALA A CA 1
ATOM 743 C C . ALA A 1 96 ? -5.752 56.525 19.493 1.00 58.03 96 ALA A C 1
ATOM 745 O O . ALA A 1 96 ? -4.872 56.576 20.361 1.00 58.03 96 ALA A O 1
ATOM 746 N N . PRO A 1 97 ? -5.875 57.489 18.561 1.00 61.62 97 PRO A N 1
ATOM 747 C CA . PRO A 1 97 ? -5.119 58.729 18.638 1.00 61.62 97 PRO A CA 1
ATOM 748 C C . PRO A 1 97 ? -5.728 59.601 19.744 1.00 61.62 97 PRO A C 1
ATOM 750 O O . PRO A 1 97 ? -6.776 60.214 19.546 1.00 61.62 97 PRO A O 1
ATOM 753 N N . PHE A 1 98 ? -5.080 59.625 20.907 1.00 53.91 98 PHE A N 1
ATOM 754 C CA . PHE A 1 98 ? -5.170 60.742 21.847 1.00 53.91 98 PHE A CA 1
ATOM 755 C C . PHE A 1 98 ? -3.859 61.519 21.783 1.00 53.91 98 PHE A C 1
ATOM 757 O O . PHE A 1 98 ? -2.795 60.856 21.833 1.00 53.91 98 PHE A O 1
#